Protein AF-A0A0E0PQH1-F1 (afdb_monomer)

Secondary structure (DSSP, 8-state):
--HHHH-TT---SS-----------SSHHHHHHHHHHHHHHHHHHHHHHHHHHHHHHTT--HHHHHHHHTT--HHHHHHHHHHHH---GGGS-HHHHH-----------------

Nearest PDB structures (foldseek):
  3otc-assembly1_B-2  TM=9.889E-01  e=4.996E-07  Homo sapiens
  3otd-assembly1_A  TM=9.883E-01  e=5.285E-07  Homo sapiens
  3wc1-assembly1_B  TM=9.696E-01  e=2.286E-06  Candida albicans SC5314
  3wbz-assembly2_G  TM=9.680E-01  e=3.587E-06  Candida albicans SC5314
  3wbz-assembly1_D  TM=8.683E-01  e=4.015E-06  Candida albicans SC5314

Radius of gyration: 20.63 Å; Cα contacts (8 Å, |Δi|>4): 58; chains: 1; bounding box: 69×38×46 Å

Solvent-accessible surface area (backbone atoms only — not comparable to full-atom values): 7428 Å² total; per-residue (Å²): 134,67,62,57,82,80,35,71,93,54,80,77,90,65,84,88,83,82,90,84,85,90,81,87,69,96,43,71,68,56,51,55,53,50,55,50,49,54,34,51,49,38,31,53,51,42,54,51,49,53,48,37,52,51,38,36,74,74,70,41,53,68,70,57,30,50,60,71,53,56,91,59,51,75,66,55,50,48,48,49,31,35,74,76,64,73,36,62,71,88,74,52,58,58,60,58,52,58,45,85,87,88,77,93,75,87,79,79,81,76,76,77,77,81,127

Organism: Oryza rufipogon (NCBI:txid4529)

Structure (mmCIF, N/CA/C/O backbone):
data_AF-A0A0E0PQH1-F1
#
_entry.id   AF-A0A0E0PQH1-F1
#
loop_
_atom_site.group_PDB
_atom_site.id
_atom_site.type_symbol
_atom_site.label_atom_id
_atom_site.label_alt_id
_atom_site.label_comp_id
_atom_site.label_asym_id
_atom_site.label_entity_id
_atom_site.label_seq_id
_atom_site.pdbx_PDB_ins_code
_atom_site.Cartn_x
_atom_site.Cartn_y
_atom_site.Cartn_z
_atom_site.occupancy
_atom_site.B_iso_or_equiv
_atom_site.auth_seq_id
_atom_site.auth_comp_id
_atom_site.auth_asym_id
_atom_site.auth_atom_id
_atom_site.pdbx_PDB_model_num
ATOM 1 N N . MET A 1 1 ? -16.223 -20.603 5.724 1.00 82.12 1 MET A N 1
ATOM 2 C CA . MET A 1 1 ? -15.065 -19.991 5.031 1.00 82.12 1 MET A CA 1
ATOM 3 C C . MET A 1 1 ? -15.547 -19.476 3.680 1.00 82.12 1 MET A C 1
ATOM 5 O O . MET A 1 1 ? -16.231 -20.227 3.004 1.00 82.12 1 MET A O 1
ATOM 9 N N . LYS A 1 2 ? -15.241 -18.227 3.298 1.00 93.31 2 LYS A N 1
ATOM 10 C CA . LYS A 1 2 ? -15.807 -17.585 2.090 1.00 93.31 2 LYS A CA 1
ATOM 11 C C . LYS A 1 2 ? -14.995 -17.768 0.797 1.00 93.31 2 LYS A C 1
ATOM 13 O O . LYS A 1 2 ? -15.353 -17.203 -0.224 1.00 93.31 2 LYS A O 1
ATOM 18 N N . TRP A 1 3 ? -13.902 -18.537 0.809 1.00 94.50 3 TRP A N 1
ATOM 19 C CA . TRP A 1 3 ? -12.973 -18.640 -0.331 1.00 94.50 3 TRP A CA 1
ATOM 20 C C . TRP A 1 3 ? -13.663 -18.974 -1.662 1.00 94.50 3 TRP A C 1
ATOM 22 O O . TRP A 1 3 ? -13.457 -18.282 -2.655 1.00 94.50 3 TRP A O 1
ATOM 32 N N . LYS A 1 4 ? -14.540 -19.985 -1.664 1.00 95.06 4 LYS A N 1
ATOM 33 C CA . LYS A 1 4 ? -15.271 -20.429 -2.859 1.00 95.06 4 LYS A CA 1
ATOM 34 C C . LYS A 1 4 ? -16.290 -19.417 -3.393 1.00 95.06 4 LYS A C 1
ATOM 36 O O . LYS A 1 4 ? -16.657 -19.521 -4.555 1.00 95.06 4 LYS A O 1
ATOM 41 N N . GLU A 1 5 ? -16.698 -18.429 -2.594 1.00 96.88 5 GLU A N 1
ATOM 42 C CA . GLU A 1 5 ? -17.543 -17.322 -3.068 1.00 96.88 5 GLU A CA 1
ATOM 43 C C . GLU A 1 5 ? -16.753 -16.374 -3.990 1.00 96.88 5 GLU A C 1
ATOM 45 O O . GLU A 1 5 ? -17.314 -15.838 -4.940 1.00 96.88 5 GLU A O 1
ATOM 50 N N . PHE A 1 6 ? -15.449 -16.187 -3.739 1.00 95.25 6 PHE A N 1
ATOM 51 C CA . PHE A 1 6 ? -14.586 -15.284 -4.516 1.00 95.25 6 PHE A CA 1
ATOM 52 C C . PHE A 1 6 ? -13.745 -16.010 -5.574 1.00 95.25 6 PHE A C 1
ATOM 54 O O . PHE A 1 6 ? -13.443 -15.443 -6.621 1.00 95.25 6 PHE A O 1
ATOM 61 N N . PHE A 1 7 ? -13.377 -17.269 -5.322 1.00 95.50 7 PHE A N 1
ATOM 62 C CA . PHE A 1 7 ? -12.558 -18.095 -6.209 1.00 95.50 7 PHE A CA 1
ATOM 63 C C . PHE A 1 7 ? -13.220 -19.466 -6.441 1.00 95.50 7 PHE A C 1
ATOM 65 O O . PHE A 1 7 ? -12.737 -20.484 -5.938 1.00 95.50 7 PHE A O 1
ATOM 72 N N . PRO A 1 8 ? -14.330 -19.532 -7.199 1.00 95.94 8 PRO A N 1
ATOM 73 C CA . PRO A 1 8 ? -15.124 -20.759 -7.335 1.00 95.94 8 PRO A CA 1
ATOM 74 C C . PRO A 1 8 ? -14.315 -21.919 -7.932 1.00 95.94 8 PRO A C 1
ATOM 76 O O . PRO A 1 8 ? -14.357 -23.045 -7.431 1.00 95.94 8 PRO A O 1
ATOM 79 N N . ASN A 1 9 ? -13.488 -21.609 -8.932 1.00 96.69 9 ASN A N 1
ATOM 80 C CA . ASN A 1 9 ? -12.721 -22.587 -9.709 1.00 96.69 9 ASN A CA 1
ATOM 81 C C . ASN A 1 9 ? -11.296 -22.813 -9.182 1.00 96.69 9 ASN A C 1
ATOM 83 O O . ASN A 1 9 ? -10.501 -23.470 -9.845 1.00 96.69 9 ASN A O 1
ATOM 87 N N . LYS A 1 10 ? -10.939 -22.239 -8.025 1.00 95.19 10 LYS A N 1
ATOM 88 C CA . LYS A 1 10 ? -9.610 -22.408 -7.426 1.00 95.19 10 LYS A CA 1
ATOM 89 C C . LYS A 1 10 ? -9.753 -23.038 -6.053 1.00 95.19 10 LYS A C 1
ATOM 91 O O . LYS A 1 10 ? -10.398 -22.473 -5.168 1.00 95.19 10 LYS A O 1
ATOM 96 N N . ASP A 1 11 ? -9.187 -24.220 -5.875 1.00 94.88 11 ASP A N 1
ATOM 97 C CA . ASP A 1 11 ? -9.074 -24.826 -4.552 1.00 94.88 11 ASP A CA 1
ATOM 98 C C . ASP A 1 11 ? -7.995 -24.126 -3.724 1.00 94.88 11 ASP A C 1
ATOM 100 O O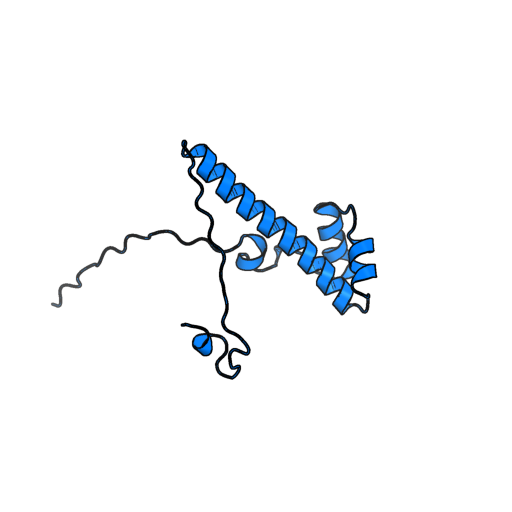 . ASP A 1 11 ? -7.071 -23.504 -4.258 1.00 94.88 11 ASP A O 1
ATOM 104 N N . LEU A 1 12 ? -8.152 -24.179 -2.403 1.00 93.75 12 LEU A N 1
ATOM 105 C CA . LEU A 1 12 ? -7.110 -23.737 -1.487 1.00 93.75 12 LEU A CA 1
ATOM 106 C C . LEU A 1 12 ? -5.964 -24.740 -1.557 1.00 93.75 12 LEU A C 1
ATOM 108 O O . LEU A 1 12 ? -6.163 -25.912 -1.254 1.00 93.75 12 LEU A O 1
ATOM 112 N N . ALA A 1 13 ? -4.784 -24.269 -1.955 1.00 93.25 13 ALA A N 1
ATOM 113 C CA . ALA A 1 13 ? -3.579 -25.092 -1.938 1.00 93.25 13 ALA A CA 1
ATOM 114 C C . ALA A 1 13 ? -3.175 -25.431 -0.496 1.00 93.25 13 ALA A C 1
ATOM 116 O O . ALA A 1 13 ? -2.837 -26.569 -0.193 1.00 93.25 13 ALA A O 1
ATOM 117 N N . GLU A 1 14 ? -3.272 -24.445 0.395 1.00 93.62 14 GLU A N 1
ATOM 118 C CA . GLU A 1 14 ? -2.948 -24.566 1.811 1.00 93.62 14 GLU A CA 1
ATOM 119 C C . GLU A 1 14 ? -3.943 -23.757 2.646 1.00 93.62 14 GLU A C 1
ATOM 121 O O . GLU A 1 14 ? -4.608 -22.836 2.153 1.00 93.62 14 GLU A O 1
ATOM 126 N N . GLN A 1 15 ? -4.062 -24.111 3.925 1.00 92.19 15 GLN A N 1
ATOM 127 C CA . GLN A 1 15 ? -4.926 -23.389 4.847 1.00 92.19 15 GLN A CA 1
ATOM 128 C C . GLN A 1 15 ? -4.299 -22.031 5.208 1.00 92.19 15 GLN A C 1
ATOM 130 O O . GLN A 1 15 ? -3.153 -21.994 5.654 1.00 92.19 15 GLN A O 1
ATOM 135 N N . PRO A 1 16 ? -5.038 -20.913 5.084 1.00 93.12 16 PRO A N 1
ATOM 136 C CA . PRO A 1 16 ? -4.529 -19.623 5.524 1.00 93.12 16 PRO A CA 1
ATOM 137 C C . PRO A 1 16 ? -4.435 -19.582 7.052 1.00 93.12 16 PRO A C 1
ATOM 139 O O . PRO A 1 16 ? -5.362 -20.000 7.752 1.00 93.12 16 PRO A O 1
ATOM 142 N N . TYR A 1 17 ? -3.342 -19.019 7.556 1.00 94.12 17 TYR A N 1
ATOM 143 C CA . TYR A 1 17 ? -3.150 -18.704 8.966 1.00 94.12 17 TYR A CA 1
ATOM 144 C C . TYR A 1 17 ? -3.060 -17.186 9.148 1.00 94.12 17 TYR A C 1
ATOM 146 O O . TYR A 1 17 ? -2.693 -16.457 8.227 1.00 94.12 17 TYR A O 1
ATOM 154 N N . PHE A 1 18 ? -3.433 -16.710 10.333 1.00 95.12 18 PHE A N 1
ATOM 155 C CA . PHE A 1 18 ? -3.394 -15.294 10.679 1.00 95.12 18 PHE A CA 1
ATOM 156 C C . PHE A 1 18 ? -2.741 -15.131 12.042 1.00 95.12 18 PHE A C 1
ATOM 158 O O . PHE A 1 18 ? -3.066 -15.857 12.981 1.00 95.12 18 PHE A O 1
ATOM 165 N N . GLU A 1 19 ? -1.853 -14.152 12.143 1.00 97.25 19 GLU A N 1
ATOM 166 C CA . GLU A 1 19 ? -1.312 -13.693 13.414 1.00 97.25 19 GLU A CA 1
ATOM 167 C C . GLU A 1 19 ? -2.225 -12.610 13.994 1.00 97.25 19 GLU A C 1
ATOM 169 O O . GLU A 1 19 ? -2.840 -11.828 13.262 1.00 97.25 19 GLU A O 1
ATOM 174 N N . ALA A 1 20 ? -2.333 -12.581 15.320 1.00 96.44 20 ALA A N 1
ATOM 175 C CA . ALA A 1 20 ? -3.129 -11.599 16.037 1.00 96.44 20 ALA A CA 1
ATOM 176 C C . ALA A 1 20 ? -2.304 -11.000 17.173 1.00 96.44 20 ALA A C 1
ATOM 178 O O . ALA A 1 20 ? -1.673 -11.720 17.945 1.00 96.44 20 ALA A O 1
ATOM 179 N N . GLU A 1 21 ? -2.358 -9.678 17.290 1.00 96.44 21 GLU A N 1
ATOM 180 C CA . GLU A 1 21 ? -1.709 -8.915 18.350 1.00 96.44 21 GLU A CA 1
ATOM 181 C C . GLU A 1 21 ? -2.770 -8.149 19.149 1.00 96.44 21 GLU A C 1
ATOM 183 O O . GLU A 1 21 ? -3.729 -7.615 18.583 1.00 96.44 21 GLU A O 1
ATOM 188 N N . LEU A 1 22 ? -2.600 -8.094 20.473 1.00 95.81 22 LEU A N 1
ATOM 189 C CA . LEU A 1 22 ? -3.449 -7.303 21.358 1.00 95.81 22 LEU A CA 1
ATOM 190 C C . LEU A 1 22 ? -2.717 -6.021 21.763 1.00 95.81 22 LEU A C 1
ATOM 192 O O . LEU A 1 22 ? -1.701 -6.069 22.452 1.00 95.81 22 LEU A O 1
ATOM 196 N N . LEU A 1 23 ? -3.273 -4.873 21.380 1.00 94.62 23 LEU A N 1
ATOM 197 C CA . LEU A 1 23 ? -2.724 -3.556 21.696 1.00 94.62 23 LEU A CA 1
ATOM 198 C C . LEU A 1 23 ? -3.701 -2.776 22.579 1.00 94.62 23 LEU A C 1
ATOM 200 O O . LEU A 1 23 ? -4.861 -2.571 22.217 1.00 94.62 23 LEU A O 1
ATOM 204 N N . CYS A 1 24 ? -3.225 -2.318 23.736 1.00 95.88 24 CYS A N 1
ATOM 205 C CA . CYS A 1 24 ? -4.018 -1.551 24.694 1.00 95.88 24 CYS A CA 1
ATOM 206 C C . CYS A 1 24 ? -3.650 -0.067 24.630 1.00 95.88 24 CYS A C 1
ATOM 208 O O . CYS A 1 24 ? -2.555 0.328 25.030 1.00 95.88 24 CYS A O 1
ATOM 210 N N . TYR A 1 25 ? -4.586 0.769 24.174 1.00 96.56 25 TYR A N 1
ATOM 211 C CA . TYR A 1 25 ? -4.386 2.215 24.077 1.00 96.56 25 TYR A CA 1
ATOM 212 C C . TYR A 1 25 ? -5.195 2.973 25.140 1.00 96.56 25 TYR A C 1
ATOM 214 O O . TYR A 1 25 ? -6.423 2.911 25.127 1.00 96.56 25 TYR A O 1
ATOM 222 N N . PRO A 1 26 ? -4.544 3.740 26.039 1.00 95.81 26 PRO A N 1
ATOM 223 C CA . PRO A 1 26 ? -5.217 4.357 27.186 1.00 95.81 26 PRO A CA 1
ATOM 224 C C . PRO A 1 26 ? -6.055 5.597 26.839 1.00 95.81 26 PRO A C 1
ATOM 226 O O . PRO A 1 26 ? -6.784 6.104 27.687 1.00 95.81 26 PRO A O 1
ATOM 229 N N . LYS A 1 27 ? -5.930 6.143 25.622 1.00 97.69 27 LYS A N 1
ATOM 230 C CA . LYS A 1 27 ? -6.621 7.367 25.187 1.00 97.69 27 LYS A CA 1
ATOM 231 C C . LYS A 1 27 ? -7.163 7.197 23.774 1.00 97.69 27 LYS A C 1
ATOM 233 O O . LYS A 1 27 ? -6.452 6.707 22.900 1.00 97.69 27 LYS A O 1
ATOM 238 N N . GLN A 1 28 ? -8.364 7.721 23.521 1.00 97.00 28 GLN A N 1
ATOM 239 C CA . GLN A 1 28 ? -8.999 7.689 22.197 1.00 97.00 28 GLN A CA 1
ATOM 240 C C . GLN A 1 28 ? -8.112 8.289 21.100 1.00 97.00 28 GLN A C 1
ATOM 242 O O . GLN A 1 28 ? -8.043 7.745 20.003 1.00 97.00 28 GLN A O 1
ATOM 247 N N . LYS A 1 29 ? -7.388 9.375 21.401 1.00 97.88 29 LYS A N 1
ATOM 248 C CA . LYS A 1 29 ? -6.465 10.001 20.447 1.00 97.88 29 LYS A CA 1
ATOM 249 C C . LYS A 1 29 ? -5.430 9.010 19.900 1.00 97.88 29 LYS A C 1
ATOM 251 O O . LYS A 1 29 ? -5.204 8.988 18.700 1.00 97.88 29 LYS A O 1
ATOM 256 N N . ILE A 1 30 ? -4.886 8.142 20.7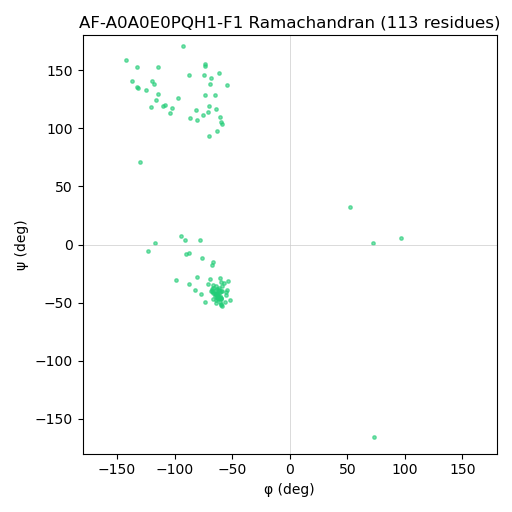54 1.00 97.81 30 ILE A N 1
ATOM 257 C CA . ILE A 1 30 ? -3.872 7.157 20.353 1.00 97.81 30 ILE A CA 1
ATOM 258 C C . ILE A 1 30 ? -4.476 6.117 19.396 1.00 97.81 30 ILE A C 1
ATOM 260 O O . ILE A 1 30 ? -3.820 5.698 18.450 1.00 97.81 30 ILE A O 1
ATOM 264 N N . ILE A 1 31 ? -5.750 5.753 19.582 1.00 96.94 31 ILE A N 1
ATOM 265 C CA . ILE A 1 31 ? -6.474 4.868 18.657 1.00 96.94 31 ILE A CA 1
ATOM 266 C C . ILE A 1 3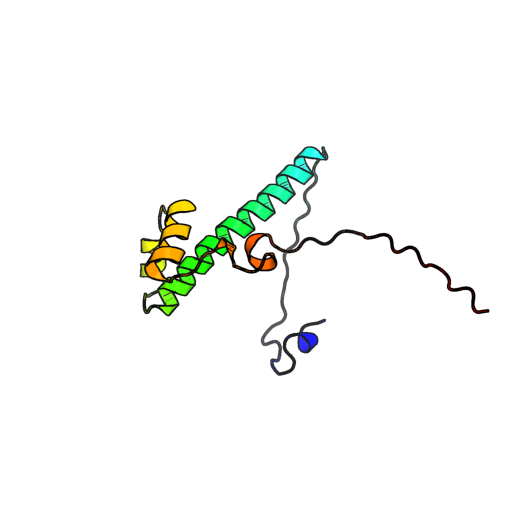1 ? -6.632 5.541 17.285 1.00 96.94 31 ILE A C 1
ATOM 268 O O . ILE A 1 31 ? -6.396 4.906 16.260 1.00 96.94 31 ILE A O 1
ATOM 272 N N . CYS A 1 32 ? -7.003 6.826 17.246 1.00 97.19 32 CYS A N 1
ATOM 273 C CA . CYS A 1 32 ? -7.101 7.577 15.990 1.00 97.19 32 CYS A CA 1
ATOM 274 C C . CYS A 1 32 ? -5.745 7.685 15.277 1.00 97.19 32 CYS A C 1
ATOM 276 O O . CYS A 1 32 ? -5.684 7.498 14.061 1.00 97.19 32 CYS A O 1
ATOM 278 N N . ASP A 1 33 ? -4.671 7.947 16.025 1.00 97.94 33 ASP A N 1
ATOM 279 C CA . ASP A 1 33 ? -3.308 8.031 15.493 1.00 97.94 33 ASP A CA 1
ATOM 280 C C . ASP A 1 33 ? -2.864 6.670 14.924 1.00 97.94 33 ASP A C 1
ATOM 282 O O . ASP A 1 33 ? -2.352 6.604 13.805 1.00 97.94 33 ASP A O 1
ATOM 286 N N . TYR A 1 34 ? -3.155 5.570 15.630 1.00 97.44 34 TYR A N 1
ATOM 287 C CA . TYR A 1 34 ? -2.903 4.205 15.159 1.00 97.44 34 TYR A CA 1
ATOM 288 C C . TYR A 1 34 ? -3.648 3.894 13.854 1.00 97.44 34 TYR A C 1
ATOM 290 O O . TYR A 1 34 ? -3.037 3.476 12.871 1.00 97.44 34 TYR A O 1
ATOM 298 N N . LEU A 1 35 ? -4.962 4.138 13.803 1.00 97.00 35 LEU A N 1
ATOM 299 C CA . LEU A 1 35 ? -5.761 3.894 12.597 1.00 97.00 35 LEU A CA 1
ATOM 300 C C . LEU A 1 35 ? -5.286 4.756 11.414 1.00 97.00 35 LEU A C 1
ATOM 302 O O . LEU A 1 35 ? -5.243 4.277 10.279 1.00 97.00 35 LEU A O 1
ATOM 306 N N . SER A 1 36 ? -4.883 6.002 11.676 1.00 97.50 36 SER A N 1
ATOM 307 C CA . SER A 1 36 ? -4.325 6.900 10.656 1.00 97.50 36 SER A CA 1
ATOM 308 C C . SER A 1 36 ? -2.979 6.395 10.137 1.00 97.50 36 SER A C 1
ATOM 310 O O . SER A 1 36 ? -2.743 6.411 8.930 1.00 97.50 36 SER A O 1
ATOM 312 N N . SER A 1 37 ? -2.121 5.878 11.022 1.00 97.69 37 SER A N 1
ATOM 313 C CA . SER A 1 37 ? -0.855 5.234 10.652 1.00 97.69 37 SER A CA 1
ATOM 314 C C . SER A 1 37 ? -1.084 4.011 9.761 1.00 97.69 37 SER A C 1
ATOM 316 O O . SER A 1 37 ? -0.448 3.910 8.713 1.00 97.69 37 SER A O 1
ATOM 318 N N . ARG A 1 38 ? -2.053 3.144 10.084 1.00 97.81 38 ARG A N 1
AT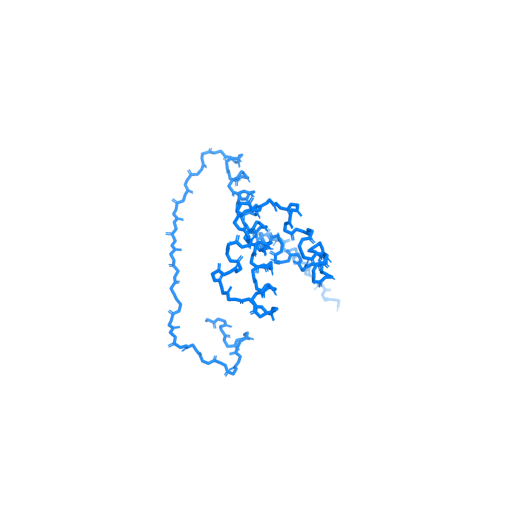OM 319 C CA . ARG A 1 38 ? -2.420 2.000 9.227 1.00 97.81 38 ARG A CA 1
ATOM 320 C C . ARG A 1 38 ? -2.894 2.439 7.836 1.00 97.81 38 ARG A C 1
ATOM 322 O O . ARG A 1 38 ? -2.530 1.824 6.834 1.00 97.81 38 ARG A O 1
ATOM 329 N N . GLN A 1 39 ? -3.667 3.523 7.742 1.00 98.19 39 GLN A N 1
ATOM 330 C CA . GLN A 1 39 ? -4.077 4.069 6.444 1.00 98.19 39 GLN A CA 1
ATOM 331 C C . GLN A 1 39 ? -2.899 4.681 5.666 1.00 98.19 39 GLN A C 1
ATOM 333 O O . GLN A 1 39 ? -2.807 4.485 4.453 1.00 98.19 39 GLN A O 1
ATOM 338 N N . ALA A 1 40 ? -1.988 5.390 6.337 1.00 97.88 40 ALA A N 1
ATOM 339 C CA . ALA A 1 40 ? -0.792 5.959 5.714 1.00 97.88 40 ALA A CA 1
ATOM 340 C C . ALA A 1 40 ? 0.154 4.870 5.175 1.00 97.88 40 ALA A C 1
ATOM 342 O O . ALA A 1 40 ? 0.696 5.005 4.073 1.00 97.88 40 ALA A O 1
ATOM 343 N N . GLU A 1 41 ? 0.303 3.766 5.909 1.00 97.94 41 GLU A N 1
ATOM 344 C CA . GLU A 1 41 ? 1.035 2.574 5.469 1.00 97.94 41 GLU A CA 1
ATOM 345 C C . GLU A 1 41 ? 0.386 1.939 4.240 1.00 97.94 41 GLU A C 1
ATOM 347 O O . GLU A 1 41 ? 1.076 1.686 3.253 1.00 97.94 41 GLU A O 1
ATOM 352 N N . CYS A 1 42 ? -0.940 1.755 4.251 1.00 98.12 42 CYS A N 1
ATOM 353 C CA . CYS A 1 42 ? -1.689 1.261 3.094 1.00 98.12 42 CYS A CA 1
ATOM 354 C C . CYS A 1 42 ? -1.454 2.142 1.859 1.00 98.12 42 CYS A C 1
ATOM 356 O O . CYS A 1 42 ? -1.093 1.630 0.801 1.00 98.12 42 CYS A O 1
ATOM 358 N N . HIS A 1 43 ? -1.581 3.463 2.001 1.00 97.88 43 HIS A N 1
ATOM 359 C CA . HIS A 1 43 ? -1.369 4.403 0.903 1.00 97.88 43 HIS A CA 1
ATOM 360 C C . HIS A 1 43 ? 0.051 4.316 0.330 1.00 97.88 43 HIS A C 1
ATOM 362 O O . HIS A 1 43 ? 0.224 4.248 -0.889 1.00 97.88 43 HIS A O 1
ATOM 368 N N . THR A 1 44 ? 1.058 4.307 1.207 1.00 97.56 44 THR A N 1
ATOM 369 C CA . THR A 1 44 ? 2.476 4.271 0.824 1.00 97.56 44 THR A CA 1
ATOM 370 C C . THR A 1 44 ? 2.834 2.946 0.157 1.00 97.56 44 THR A C 1
ATOM 372 O O . THR A 1 44 ? 3.439 2.944 -0.916 1.00 97.56 44 THR A O 1
ATOM 375 N N . SER A 1 45 ? 2.407 1.831 0.754 1.00 97.81 45 SER A N 1
ATOM 376 C CA . SER A 1 45 ? 2.629 0.480 0.235 1.00 97.81 45 SER A CA 1
ATOM 377 C C . SER A 1 45 ? 1.937 0.283 -1.111 1.00 97.81 45 SER A C 1
ATOM 379 O O . SER A 1 45 ? 2.567 -0.157 -2.071 1.00 97.81 45 SER A O 1
ATOM 381 N N . ASN A 1 46 ? 0.672 0.695 -1.239 1.00 98.44 46 ASN A N 1
ATOM 382 C CA . ASN A 1 46 ? -0.057 0.579 -2.497 1.00 98.44 46 ASN A CA 1
ATOM 383 C C . ASN A 1 46 ? 0.591 1.409 -3.612 1.00 98.44 46 ASN A C 1
ATOM 385 O O . ASN A 1 46 ? 0.765 0.909 -4.722 1.00 98.44 46 ASN A O 1
ATOM 389 N N . GLN A 1 47 ? 1.000 2.649 -3.328 1.00 98.19 47 GLN A N 1
ATOM 390 C CA . GLN A 1 47 ? 1.662 3.496 -4.321 1.00 98.19 47 GLN A CA 1
ATOM 391 C C . GLN A 1 47 ? 2.998 2.888 -4.773 1.00 98.19 47 GLN A C 1
ATOM 393 O O . GLN A 1 47 ? 3.265 2.826 -5.971 1.00 98.19 47 GLN A O 1
ATOM 398 N N . TYR A 1 48 ? 3.813 2.398 -3.833 1.00 98.56 48 TYR A N 1
ATOM 399 C CA . TYR A 1 48 ? 5.065 1.705 -4.142 1.00 98.56 48 TYR A CA 1
ATOM 400 C C . TYR A 1 48 ? 4.824 0.457 -4.999 1.00 98.56 48 TYR A C 1
ATOM 402 O O . TYR A 1 48 ? 5.424 0.321 -6.063 1.00 98.56 48 TYR A O 1
ATOM 410 N N . ASN A 1 49 ? 3.907 -0.418 -4.578 1.00 98.50 49 ASN A N 1
ATOM 411 C CA . ASN A 1 49 ? 3.603 -1.670 -5.271 1.00 98.50 49 ASN A CA 1
ATOM 412 C C . ASN A 1 49 ? 3.018 -1.432 -6.664 1.00 98.50 49 ASN A C 1
ATOM 414 O O . ASN A 1 49 ? 3.337 -2.171 -7.592 1.00 98.50 49 ASN A O 1
ATOM 418 N N . THR A 1 50 ? 2.215 -0.380 -6.838 1.00 98.44 50 THR A N 1
ATOM 419 C CA . THR A 1 50 ? 1.705 0.016 -8.158 1.00 98.44 50 THR A CA 1
ATOM 420 C C . THR A 1 50 ? 2.869 0.355 -9.089 1.00 98.44 50 THR A C 1
ATOM 422 O O . THR A 1 50 ? 2.956 -0.191 -10.187 1.00 98.44 50 THR A O 1
ATOM 425 N N . CYS A 1 51 ? 3.818 1.189 -8.646 1.00 98.62 51 CYS 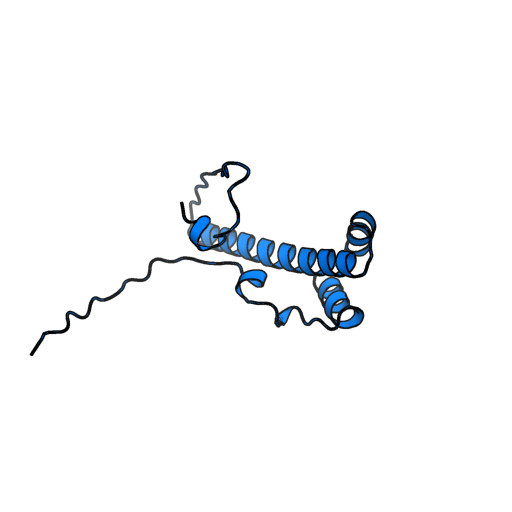A N 1
ATOM 426 C CA . CYS A 1 51 ? 5.016 1.489 -9.434 1.00 98.62 51 CYS A CA 1
ATOM 427 C C . CYS A 1 51 ? 5.852 0.237 -9.712 1.00 98.62 51 CYS A C 1
ATOM 429 O O . CYS A 1 51 ? 6.282 0.023 -10.845 1.00 98.62 51 CYS A O 1
ATOM 431 N N . PHE A 1 52 ? 6.077 -0.583 -8.684 1.00 98.81 52 PHE A N 1
ATOM 432 C CA . PHE A 1 52 ? 6.898 -1.785 -8.761 1.00 98.81 52 PHE A CA 1
ATOM 433 C C . PHE A 1 52 ? 6.356 -2.754 -9.811 1.00 98.81 52 PHE A C 1
ATOM 435 O O . PHE A 1 52 ? 7.065 -3.111 -10.751 1.00 98.81 52 PHE A O 1
ATOM 442 N N . TRP A 1 53 ? 5.073 -3.104 -9.724 1.00 98.56 53 TRP A N 1
ATOM 443 C CA . TRP A 1 53 ? 4.463 -4.036 -10.665 1.00 98.56 53 TRP A CA 1
ATOM 444 C C . TRP A 1 53 ? 4.318 -3.454 -12.068 1.00 98.56 53 TRP A C 1
ATOM 446 O O . TRP A 1 53 ? 4.435 -4.201 -13.037 1.00 98.56 53 TRP A O 1
ATOM 456 N N . MET A 1 54 ? 4.154 -2.135 -12.217 1.00 98.44 54 MET A N 1
ATOM 457 C CA . MET A 1 54 ? 4.200 -1.499 -13.538 1.00 98.44 54 MET A CA 1
ATOM 458 C C . MET A 1 54 ? 5.600 -1.556 -14.162 1.00 98.44 54 MET A C 1
ATOM 460 O O . MET A 1 54 ? 5.728 -1.824 -15.358 1.00 98.44 54 MET A O 1
ATOM 464 N N . LEU A 1 55 ? 6.661 -1.383 -13.368 1.00 98.69 55 LEU A N 1
ATOM 465 C CA . LEU A 1 55 ? 8.040 -1.564 -13.828 1.00 98.69 55 LEU A CA 1
ATOM 466 C C . LEU A 1 55 ? 8.301 -3.013 -14.244 1.00 98.69 55 LEU A C 1
ATOM 468 O O . LEU A 1 55 ? 8.792 -3.234 -15.353 1.00 98.69 55 LEU A O 1
ATOM 472 N N . VAL A 1 56 ? 7.915 -3.984 -13.415 1.00 98.56 56 VAL A N 1
ATOM 473 C CA . VAL A 1 56 ? 8.062 -5.411 -13.736 1.00 98.56 56 VAL A CA 1
ATOM 474 C C . VAL A 1 56 ? 7.282 -5.767 -15.004 1.00 98.56 56 VAL A C 1
ATOM 476 O O . VAL A 1 56 ? 7.835 -6.352 -15.933 1.00 98.56 56 VAL A O 1
ATOM 479 N N . LYS A 1 57 ? 6.031 -5.305 -15.121 1.00 98.19 57 LYS A N 1
ATOM 480 C CA . LYS A 1 57 ? 5.201 -5.484 -16.323 1.00 98.19 57 LYS A CA 1
ATOM 481 C C . LYS A 1 57 ? 5.817 -4.850 -17.577 1.00 98.19 57 LYS A C 1
ATOM 483 O O . LYS A 1 57 ? 5.594 -5.349 -18.674 1.00 98.19 57 LYS A O 1
ATOM 488 N N . SER A 1 58 ? 6.609 -3.785 -17.432 1.00 97.69 58 SER A N 1
ATOM 489 C CA . SER A 1 58 ? 7.346 -3.151 -18.539 1.00 97.69 58 SER A CA 1
ATOM 490 C C . SER A 1 58 ? 8.613 -3.899 -18.974 1.00 97.69 58 SER A C 1
ATOM 492 O O . SER A 1 58 ? 9.342 -3.412 -19.835 1.00 97.69 58 SER A O 1
ATOM 494 N N . GLY A 1 59 ? 8.891 -5.064 -18.380 1.00 98.12 59 GLY A N 1
ATOM 495 C CA . GLY A 1 59 ? 10.036 -5.912 -18.708 1.00 98.12 59 GLY A CA 1
ATOM 496 C C . GLY A 1 59 ? 11.247 -5.734 -17.792 1.00 98.12 59 GLY A C 1
ATOM 497 O O . GLY A 1 59 ? 12.290 -6.328 -18.058 1.00 98.12 59 GLY A O 1
ATOM 498 N N . LYS A 1 60 ? 11.144 -4.936 -16.720 1.00 98.38 60 LYS A N 1
ATOM 499 C CA . LYS A 1 60 ? 12.206 -4.845 -15.707 1.00 98.38 60 LYS A CA 1
ATOM 500 C C . LYS A 1 60 ? 12.210 -6.083 -14.822 1.00 98.38 60 LYS A C 1
ATOM 502 O O . LYS A 1 60 ? 11.160 -6.631 -14.498 1.00 98.38 60 LYS A O 1
ATOM 507 N N . ARG A 1 61 ? 13.395 -6.498 -14.384 1.00 98.56 61 ARG A N 1
ATOM 508 C CA . ARG A 1 61 ? 13.515 -7.510 -13.328 1.00 98.56 61 ARG A CA 1
ATOM 509 C C . ARG A 1 61 ? 13.153 -6.886 -11.980 1.00 98.56 61 ARG A C 1
ATOM 511 O O . ARG A 1 61 ? 13.311 -5.684 -11.785 1.00 98.56 61 ARG A O 1
ATOM 518 N N . GLU A 1 62 ? 12.728 -7.711 -11.030 1.00 98.50 62 GLU A N 1
ATOM 519 C CA . GLU A 1 62 ? 12.329 -7.254 -9.689 1.00 98.50 62 GLU A CA 1
ATOM 520 C C . GLU A 1 62 ? 13.434 -6.447 -8.988 1.00 98.50 62 GLU A C 1
ATOM 522 O O . GLU A 1 62 ? 13.171 -5.369 -8.461 1.00 98.50 62 GLU A O 1
ATOM 527 N N . HIS A 1 63 ? 14.692 -6.899 -9.063 1.00 98.31 63 HIS A N 1
ATOM 528 C CA . HIS A 1 63 ? 15.819 -6.167 -8.471 1.00 98.31 63 HIS A CA 1
ATOM 529 C C . HIS A 1 63 ? 16.033 -4.783 -9.109 1.00 98.31 63 HIS A C 1
ATOM 531 O O . HIS A 1 63 ? 16.315 -3.818 -8.405 1.00 98.31 63 HIS A O 1
ATOM 537 N N . GLU A 1 64 ? 15.853 -4.657 -10.429 1.00 98.56 64 GLU A N 1
ATOM 538 C CA . GLU A 1 64 ? 15.959 -3.367 -11.119 1.00 98.56 64 GLU A CA 1
ATOM 539 C C . GLU A 1 64 ? 14.815 -2.441 -10.704 1.00 98.56 64 GLU A C 1
ATOM 541 O O . GLU A 1 64 ? 15.027 -1.248 -10.504 1.00 98.56 64 GLU A O 1
ATOM 546 N N . ALA A 1 65 ? 13.599 -2.979 -10.562 1.00 98.62 65 ALA A N 1
ATOM 547 C CA . ALA A 1 65 ? 12.449 -2.215 -10.095 1.00 98.62 65 ALA A CA 1
ATOM 548 C C . ALA A 1 65 ? 12.661 -1.708 -8.660 1.00 98.62 65 ALA A C 1
ATOM 550 O O . ALA A 1 65 ? 12.372 -0.544 -8.381 1.00 98.62 65 ALA A O 1
ATOM 551 N N . HIS A 1 66 ? 13.222 -2.535 -7.772 1.00 98.44 66 HIS A N 1
ATOM 552 C CA . HIS A 1 66 ? 13.593 -2.111 -6.423 1.00 98.44 66 HIS A CA 1
ATOM 553 C C . HIS A 1 66 ? 14.639 -0.995 -6.428 1.00 98.44 66 HIS A C 1
ATOM 555 O O . HIS A 1 66 ? 14.441 -0.003 -5.730 1.00 98.44 66 HIS A O 1
ATOM 561 N N . GLU A 1 67 ? 15.703 -1.109 -7.228 1.00 98.56 67 GLU A N 1
ATOM 562 C CA . GLU A 1 67 ? 16.736 -0.068 -7.305 1.00 98.56 67 GLU A CA 1
ATOM 563 C C . GLU A 1 67 ? 16.207 1.238 -7.918 1.00 98.56 67 GLU A C 1
ATOM 565 O O . GLU A 1 67 ? 16.524 2.309 -7.411 1.00 98.56 67 GLU A O 1
ATOM 570 N N . ILE A 1 68 ? 15.325 1.181 -8.925 1.00 98.19 68 ILE A N 1
ATOM 571 C CA . ILE A 1 68 ? 14.654 2.377 -9.474 1.00 98.19 68 ILE A CA 1
ATOM 572 C C . ILE A 1 68 ? 13.804 3.081 -8.408 1.00 98.19 68 ILE A C 1
ATOM 574 O O . ILE A 1 68 ? 13.733 4.307 -8.380 1.00 98.19 68 ILE A O 1
ATOM 578 N N . LEU A 1 69 ? 13.124 2.317 -7.549 1.00 98.44 69 LEU A N 1
ATOM 579 C CA . LEU A 1 69 ? 12.227 2.868 -6.531 1.00 98.44 69 LEU A CA 1
ATOM 580 C C . LEU A 1 69 ? 12.931 3.230 -5.221 1.00 98.44 69 LEU A C 1
ATOM 582 O O . LEU A 1 69 ? 12.314 3.833 -4.334 1.00 98.44 69 LEU A O 1
ATOM 586 N N . LYS A 1 70 ? 14.206 2.881 -5.078 1.00 98.12 70 LYS A N 1
ATOM 587 C CA . LYS A 1 70 ? 14.998 3.126 -3.878 1.00 98.12 70 LYS A CA 1
ATOM 588 C C . LYS A 1 70 ? 15.173 4.622 -3.646 1.00 98.12 70 LYS A C 1
ATOM 590 O O . LYS A 1 70 ? 15.564 5.365 -4.536 1.00 98.12 70 LYS A O 1
ATOM 595 N N . GLY A 1 71 ? 14.858 5.069 -2.432 1.00 97.06 71 GLY A N 1
ATOM 596 C CA . GLY A 1 71 ? 14.950 6.482 -2.056 1.00 97.06 71 GLY A CA 1
ATOM 597 C C . GLY A 1 71 ? 13.879 7.390 -2.671 1.00 97.06 71 GLY A C 1
ATOM 598 O O . GLY A 1 71 ? 13.889 8.584 -2.392 1.00 97.06 71 GLY A O 1
ATOM 599 N N . THR A 1 72 ? 12.939 6.856 -3.461 1.00 97.88 72 THR A N 1
ATOM 600 C CA . THR A 1 72 ? 11.871 7.671 -4.056 1.00 97.88 72 THR A CA 1
ATOM 601 C C . THR A 1 72 ? 10.890 8.191 -3.008 1.00 97.88 72 THR A C 1
ATOM 603 O O . THR A 1 72 ? 10.496 7.492 -2.066 1.00 97.88 72 THR A O 1
ATOM 606 N N . LEU A 1 73 ? 10.421 9.416 -3.215 1.00 97.75 73 LEU A N 1
ATOM 607 C CA . LEU A 1 73 ? 9.329 10.022 -2.468 1.00 97.75 73 LEU A CA 1
ATOM 608 C C . LEU A 1 73 ? 7.987 9.786 -3.177 1.00 97.75 73 LEU A C 1
ATOM 610 O O . LEU A 1 73 ? 7.912 9.308 -4.309 1.00 97.75 73 LEU A O 1
ATOM 614 N N . SER A 1 74 ? 6.884 10.126 -2.502 1.00 96.88 74 SER A N 1
ATOM 615 C CA . SER A 1 74 ? 5.530 9.966 -3.066 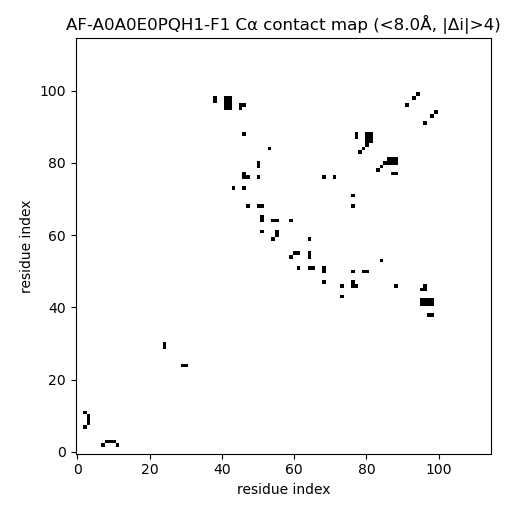1.00 96.88 74 SER A CA 1
ATOM 616 C C . SER A 1 74 ? 5.336 10.749 -4.370 1.00 96.88 74 SER A C 1
ATOM 618 O O . SER A 1 74 ? 4.670 10.267 -5.288 1.00 96.88 74 SER A O 1
ATOM 620 N N . LYS A 1 75 ? 5.954 11.932 -4.477 1.00 97.88 75 LYS A N 1
ATOM 621 C CA . LYS A 1 75 ? 5.920 12.751 -5.692 1.00 97.88 75 LYS A CA 1
ATOM 622 C C . LYS A 1 75 ? 6.608 12.040 -6.860 1.00 97.88 75 LYS A C 1
ATOM 624 O O . LYS A 1 75 ? 5.972 11.869 -7.894 1.00 97.88 75 LYS A O 1
ATOM 629 N N . ASP A 1 76 ? 7.827 11.547 -6.655 1.00 98.25 76 ASP A N 1
ATOM 630 C CA . ASP A 1 76 ? 8.602 10.844 -7.688 1.00 98.25 76 ASP A CA 1
ATOM 631 C C . ASP A 1 76 ? 7.847 9.609 -8.200 1.00 98.25 76 ASP A C 1
ATOM 633 O O . ASP A 1 76 ? 7.793 9.344 -9.398 1.00 98.25 76 ASP A O 1
ATOM 637 N N . ARG A 1 77 ? 7.184 8.875 -7.294 1.00 98.38 77 ARG A N 1
ATOM 638 C CA . ARG A 1 77 ? 6.340 7.727 -7.657 1.00 98.38 77 ARG A CA 1
ATOM 639 C C . ARG A 1 77 ? 5.126 8.126 -8.496 1.00 98.38 77 ARG A C 1
ATOM 641 O O . ARG A 1 77 ? 4.820 7.445 -9.470 1.00 98.38 77 ARG A O 1
ATOM 648 N N . ASN A 1 78 ? 4.445 9.219 -8.149 1.00 98.00 78 ASN A N 1
ATOM 649 C CA . ASN A 1 78 ? 3.334 9.731 -8.957 1.00 98.00 78 ASN A CA 1
ATOM 650 C C . ASN A 1 78 ? 3.801 10.179 -10.346 1.00 98.00 78 ASN A C 1
ATOM 652 O O . ASN A 1 78 ? 3.136 9.877 -11.334 1.00 98.00 78 ASN A O 1
ATOM 656 N N . GLU A 1 79 ? 4.941 10.865 -10.429 1.00 98.38 79 GLU A N 1
ATOM 657 C CA . GLU A 1 79 ? 5.526 11.292 -11.702 1.00 98.38 79 GLU A CA 1
ATOM 658 C C . GLU A 1 79 ? 5.928 10.091 -12.559 1.00 98.38 79 GLU A C 1
ATOM 660 O O . GLU A 1 79 ? 5.607 10.059 -13.744 1.00 98.38 79 GLU A O 1
ATOM 665 N N . LEU A 1 80 ? 6.527 9.060 -11.959 1.00 98.31 80 LEU A N 1
ATOM 666 C CA . LEU A 1 80 ? 6.864 7.814 -12.642 1.00 98.31 80 LEU A CA 1
ATOM 667 C C . LEU A 1 80 ? 5.618 7.120 -13.211 1.00 98.31 80 LEU A C 1
ATOM 669 O O . LEU A 1 80 ? 5.629 6.723 -14.376 1.00 98.31 80 LEU A O 1
ATOM 673 N N . LEU A 1 81 ? 4.531 7.006 -12.438 1.00 98.44 81 LEU A N 1
ATOM 674 C CA . LEU A 1 81 ? 3.267 6.443 -12.935 1.00 98.44 81 LEU A CA 1
ATOM 675 C C . LEU A 1 81 ? 2.681 7.275 -14.078 1.00 98.44 81 LEU A C 1
ATOM 677 O O . LEU A 1 81 ? 2.267 6.725 -15.100 1.00 98.44 81 LEU A O 1
ATOM 681 N N . PHE A 1 82 ? 2.686 8.596 -13.935 1.00 98.25 82 PHE A N 1
ATOM 682 C CA . PHE A 1 82 ? 2.058 9.485 -14.900 1.00 98.25 82 PHE A CA 1
ATOM 683 C C . PHE A 1 82 ? 2.854 9.605 -16.205 1.00 98.25 82 PHE A C 1
ATOM 685 O O . PHE A 1 82 ? 2.294 9.448 -17.286 1.00 98.25 82 PHE A O 1
ATOM 692 N N . GLN A 1 83 ? 4.160 9.858 -16.130 1.00 97.75 83 GLN A N 1
ATOM 693 C CA . GLN A 1 83 ? 4.988 10.121 -17.309 1.00 97.75 83 GLN A CA 1
ATOM 694 C C . GLN A 1 83 ? 5.324 8.844 -18.076 1.00 97.75 83 GLN A C 1
ATOM 696 O O . GLN A 1 83 ? 5.265 8.837 -19.302 1.00 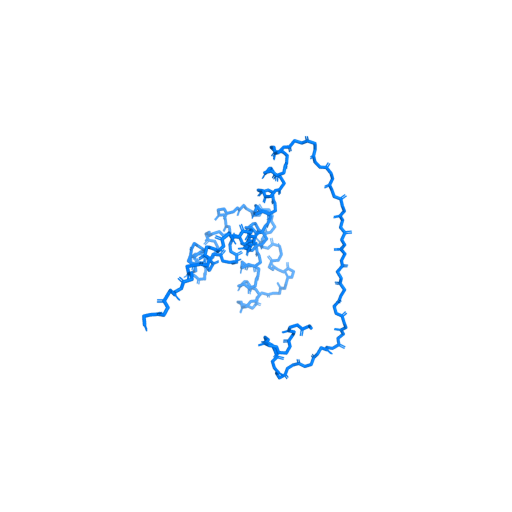97.75 83 GLN A O 1
ATOM 701 N N . LYS A 1 84 ? 5.672 7.762 -17.368 1.00 97.44 84 LYS A N 1
ATOM 702 C CA . LYS A 1 84 ? 6.129 6.522 -18.008 1.00 97.44 84 LYS A CA 1
ATOM 703 C C . LYS A 1 84 ? 4.984 5.588 -18.377 1.00 97.44 84 LYS A C 1
ATOM 705 O O . LYS A 1 84 ? 5.085 4.863 -19.362 1.00 97.44 84 LYS A O 1
ATOM 710 N N . PHE A 1 85 ? 3.926 5.570 -17.571 1.00 97.81 85 PHE A N 1
ATOM 711 C CA . PHE A 1 85 ? 2.832 4.612 -17.727 1.00 97.81 85 PHE A CA 1
ATOM 712 C C . PHE A 1 85 ? 1.486 5.260 -18.043 1.00 97.81 85 PHE A C 1
ATOM 714 O O . PHE A 1 85 ? 0.498 4.541 -18.176 1.00 97.81 85 PHE A O 1
ATOM 721 N N . HIS A 1 86 ? 1.437 6.592 -18.166 1.00 97.31 86 HIS A N 1
ATOM 722 C CA . HIS A 1 86 ? 0.209 7.350 -18.419 1.00 97.31 86 HIS A CA 1
ATOM 723 C C . HIS A 1 86 ? -0.911 7.016 -17.420 1.00 97.31 86 HIS A C 1
ATOM 725 O O . HIS A 1 86 ? -2.096 7.064 -17.746 1.00 97.31 86 HIS A O 1
ATOM 731 N N . LEU A 1 87 ? -0.524 6.684 -16.182 1.00 97.12 87 LEU A N 1
ATOM 732 C CA . LEU A 1 87 ? -1.422 6.279 -15.110 1.00 97.12 87 LEU A CA 1
ATOM 733 C C . LEU A 1 87 ? -1.466 7.370 -14.043 1.00 97.12 87 LEU A C 1
ATOM 735 O O . LEU A 1 87 ? -0.467 7.689 -13.401 1.00 97.12 87 LEU A O 1
ATOM 739 N N . ASN A 1 88 ? -2.653 7.931 -13.819 1.00 97.56 88 ASN A N 1
ATOM 740 C CA . ASN A 1 88 ? -2.883 8.830 -12.696 1.00 97.56 88 ASN A CA 1
ATOM 741 C C . ASN A 1 88 ? -3.263 8.014 -11.458 1.00 97.56 88 ASN A C 1
ATOM 743 O O . ASN A 1 88 ? -4.379 7.501 -11.378 1.00 97.56 88 ASN A O 1
ATOM 747 N N . TYR A 1 89 ? -2.363 7.941 -10.472 1.00 97.56 89 TYR A N 1
ATOM 748 C CA . TYR A 1 89 ? -2.600 7.201 -9.229 1.00 97.56 89 TYR A CA 1
ATOM 749 C C . TYR A 1 89 ? -3.898 7.631 -8.536 1.00 97.56 89 TYR A C 1
ATOM 751 O O . TYR A 1 89 ? -4.582 6.811 -7.939 1.00 97.56 89 TYR A O 1
ATOM 759 N N . ASN A 1 90 ? -4.315 8.895 -8.660 1.00 96.62 90 ASN A N 1
ATOM 760 C CA . ASN A 1 90 ? -5.556 9.364 -8.044 1.00 96.62 90 ASN A CA 1
ATOM 761 C C . ASN A 1 90 ? -6.832 8.745 -8.629 1.00 96.62 90 ASN A C 1
ATOM 763 O O . ASN A 1 90 ? -7.881 8.839 -7.987 1.00 96.62 90 ASN A O 1
ATOM 767 N N . ASN A 1 91 ? -6.739 8.103 -9.792 1.00 97.44 91 ASN A N 1
ATOM 768 C CA . ASN A 1 91 ? -7.850 7.406 -10.430 1.00 97.44 91 ASN A CA 1
ATOM 769 C C . ASN A 1 91 ? -7.949 5.936 -9.996 1.00 97.44 91 ASN A C 1
ATOM 771 O O . ASN A 1 91 ? -8.953 5.292 -10.290 1.00 97.44 91 ASN A O 1
ATOM 775 N N . GLU A 1 92 ? -6.963 5.414 -9.258 1.00 96.00 92 GLU A N 1
ATOM 776 C CA . GLU A 1 92 ? -7.049 4.080 -8.667 1.00 96.00 92 GLU A CA 1
ATOM 777 C C . GLU A 1 92 ? -8.212 3.983 -7.676 1.00 96.00 92 GLU A C 1
ATOM 779 O O . GLU A 1 92 ? -8.551 4.947 -6.960 1.00 96.00 92 GLU A O 1
ATOM 784 N N . LEU A 1 93 ? -8.793 2.783 -7.598 1.00 97.44 93 LEU A N 1
ATOM 785 C CA . LEU A 1 93 ? -9.922 2.503 -6.719 1.00 97.44 93 LEU A CA 1
ATOM 786 C C . LEU A 1 93 ? -9.590 2.893 -5.277 1.00 97.44 93 LEU A C 1
ATOM 788 O O . LEU A 1 93 ? -8.514 2.605 -4.746 1.00 97.44 93 LEU A O 1
ATOM 792 N N . ALA A 1 94 ? -10.554 3.529 -4.610 1.00 97.38 94 ALA A N 1
ATOM 793 C CA . ALA A 1 94 ? -10.377 3.979 -3.234 1.00 97.38 94 ALA A CA 1
ATOM 794 C C . ALA A 1 94 ? -10.011 2.822 -2.291 1.00 97.38 94 ALA A C 1
ATOM 796 O O . ALA A 1 94 ? -9.209 3.030 -1.387 1.00 97.38 94 ALA A O 1
ATOM 797 N N . MET A 1 95 ? -10.524 1.610 -2.540 1.00 97.56 95 MET A N 1
ATOM 798 C CA . MET A 1 95 ? -10.197 0.425 -1.739 1.00 97.56 95 MET A CA 1
ATOM 799 C C . MET A 1 95 ? -8.698 0.086 -1.741 1.00 97.56 95 MET A C 1
ATOM 801 O O . MET A 1 95 ? -8.191 -0.380 -0.727 1.00 97.56 95 MET A O 1
ATOM 805 N N . PHE A 1 96 ? -7.980 0.362 -2.836 1.00 97.56 96 PHE A N 1
ATOM 806 C CA . PHE A 1 96 ? -6.535 0.139 -2.928 1.00 97.56 96 PHE A CA 1
ATOM 807 C C . PHE A 1 96 ? -5.747 1.289 -2.299 1.00 97.56 96 PHE A C 1
ATOM 809 O O . PHE A 1 96 ? -4.774 1.068 -1.587 1.00 97.56 96 PHE A O 1
ATOM 816 N N . ARG A 1 97 ? -6.200 2.534 -2.494 1.00 97.44 97 ARG A N 1
ATOM 817 C CA . ARG A 1 97 ? -5.489 3.721 -1.988 1.00 97.44 97 ARG A CA 1
ATOM 818 C C . ARG A 1 97 ? -5.715 4.037 -0.516 1.00 97.44 97 ARG A C 1
ATOM 820 O O . ARG A 1 97 ? -4.891 4.730 0.077 1.00 97.44 97 ARG A O 1
ATOM 827 N N . LYS A 1 98 ? -6.871 3.652 0.024 1.00 97.12 98 LYS A N 1
ATOM 828 C CA . LYS A 1 98 ? -7.353 4.048 1.358 1.00 97.12 98 LYS A CA 1
ATOM 829 C C . LYS A 1 98 ? -7.658 2.857 2.266 1.00 97.12 98 LYS A C 1
ATOM 831 O O . LYS A 1 98 ? -7.985 3.079 3.433 1.00 97.12 98 LYS A O 1
ATOM 836 N N . GLY A 1 99 ? -7.568 1.635 1.742 1.00 97.25 99 GLY A N 1
ATOM 837 C CA . GLY A 1 99 ? -7.945 0.413 2.440 1.00 97.25 99 GLY A CA 1
ATOM 838 C C . GLY A 1 99 ? -9.459 0.247 2.584 1.00 97.25 99 GLY A C 1
ATOM 839 O O . GLY A 1 99 ? -10.258 0.925 1.935 1.00 97.25 99 GLY A O 1
ATOM 840 N N . SER A 1 100 ? -9.849 -0.680 3.458 1.00 96.88 100 SER A N 1
ATOM 841 C CA . SER A 1 100 ? -11.244 -0.946 3.820 1.00 96.88 100 SER A CA 1
ATOM 842 C C . SER A 1 100 ? -11.455 -0.678 5.307 1.00 96.88 100 SER A C 1
ATOM 844 O O . SER A 1 100 ? -10.629 -1.063 6.129 1.00 96.88 100 SER A O 1
ATOM 846 N N . CYS A 1 101 ? -12.570 -0.038 5.656 1.00 95.69 101 CYS A N 1
ATOM 847 C CA . CYS A 1 101 ? -12.962 0.214 7.039 1.00 95.69 101 CYS A CA 1
ATOM 848 C C . CYS A 1 101 ? -14.358 -0.355 7.281 1.00 95.69 101 CYS A C 1
ATOM 850 O O . CYS A 1 101 ? -15.279 -0.122 6.497 1.00 95.69 101 CYS A O 1
ATOM 852 N N . THR A 1 102 ? -14.514 -1.086 8.379 1.00 94.44 102 THR A N 1
ATOM 853 C CA . THR A 1 102 ? -15.800 -1.619 8.827 1.00 94.44 102 THR A CA 1
ATOM 854 C C . THR A 1 102 ? -16.183 -0.960 10.137 1.00 94.44 102 THR A C 1
ATOM 856 O O . THR A 1 102 ? -15.402 -0.960 11.087 1.00 94.44 102 THR A O 1
ATOM 859 N N . TYR A 1 103 ? -17.402 -0.444 10.214 1.00 93.62 103 TYR A N 1
ATOM 860 C CA . TYR A 1 103 ? -17.957 0.128 11.432 1.00 93.62 103 TYR A CA 1
ATOM 861 C C . TYR A 1 103 ? -19.362 -0.413 11.662 1.00 93.62 103 TYR A C 1
ATOM 863 O O . TYR A 1 103 ? -20.071 -0.805 10.733 1.00 93.62 103 TYR A O 1
ATOM 871 N N . ARG A 1 104 ? -19.774 -0.451 12.928 1.00 94.50 104 ARG A N 1
ATOM 872 C CA . ARG A 1 104 ? -21.123 -0.877 13.282 1.00 94.50 104 ARG A CA 1
ATOM 873 C C . ARG A 1 104 ? -22.116 0.196 12.839 1.00 94.50 104 ARG A C 1
ATOM 875 O O . ARG A 1 104 ? -22.142 1.284 13.407 1.00 94.50 104 ARG A O 1
ATOM 882 N N . HIS A 1 105 ? -22.960 -0.137 11.871 1.00 91.25 105 HIS A N 1
ATOM 883 C CA . HIS A 1 105 ? -24.086 0.696 11.467 1.00 91.25 105 HIS A CA 1
ATOM 884 C C . HIS A 1 105 ? -25.369 0.205 12.155 1.00 91.25 105 HIS A C 1
ATOM 886 O O . HIS A 1 105 ? -25.697 -0.980 12.091 1.00 91.25 105 HIS A O 1
ATOM 892 N N . LYS A 1 106 ? -26.088 1.095 12.852 1.00 88.56 106 LYS A N 1
ATOM 893 C CA . LYS A 1 106 ? -27.383 0.757 13.463 1.00 88.56 106 LYS A CA 1
ATOM 894 C C . LYS A 1 106 ? -28.465 0.820 12.388 1.00 88.56 106 LYS A C 1
ATOM 896 O O . LYS A 1 106 ? -28.858 1.908 11.986 1.00 88.56 106 LYS A O 1
ATOM 901 N N . VAL A 1 107 ? -28.962 -0.334 11.957 1.00 86.75 107 VAL A N 1
ATOM 902 C CA . VAL A 1 107 ? -30.106 -0.409 11.042 1.00 86.75 107 VAL A CA 1
ATOM 903 C C . VAL A 1 107 ? -31.389 -0.254 11.859 1.00 86.75 107 VAL A C 1
ATOM 905 O O . VAL A 1 107 ? -31.680 -1.084 12.722 1.00 86.75 107 VAL A O 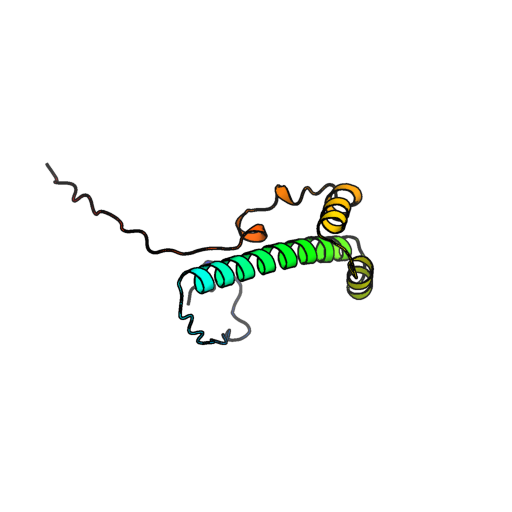1
ATOM 908 N N . GLN A 1 108 ? -32.154 0.816 11.627 1.00 76.06 108 GLN A N 1
ATOM 909 C CA . GLN A 1 108 ? -33.519 0.904 12.145 1.00 76.06 108 GLN A CA 1
ATOM 910 C C . GLN A 1 108 ? -34.411 -0.001 11.295 1.00 76.06 108 GLN A C 1
ATOM 912 O O . GLN A 1 108 ? -34.661 0.282 10.126 1.00 76.06 108 GLN A O 1
ATOM 917 N N . ASN A 1 109 ? -34.898 -1.096 11.879 1.00 69.81 109 ASN A N 1
ATOM 918 C CA . ASN A 1 109 ? -35.949 -1.892 11.257 1.00 69.81 109 ASN A CA 1
ATOM 919 C C . ASN A 1 109 ? -37.251 -1.088 11.306 1.00 69.81 109 ASN A C 1
ATOM 921 O O . ASN A 1 109 ? -37.981 -1.142 12.298 1.00 69.81 109 ASN A O 1
ATOM 925 N N . LEU A 1 110 ? -37.547 -0.346 10.239 1.00 64.94 110 LEU A N 1
ATOM 926 C CA . LEU A 1 110 ? -38.902 0.122 9.980 1.00 64.94 110 LEU A CA 1
ATOM 927 C C . LEU A 1 110 ? -39.757 -1.132 9.773 1.00 64.94 110 LEU A C 1
ATOM 929 O O . LEU A 1 110 ? -39.739 -1.750 8.710 1.00 64.94 110 LEU A O 1
ATOM 933 N N . ARG A 1 111 ? -40.458 -1.564 10.827 1.00 56.88 111 ARG A N 1
ATOM 934 C CA . ARG A 1 111 ? -41.520 -2.562 10.702 1.00 56.88 111 ARG A CA 1
ATOM 935 C C . ARG A 1 111 ? -42.544 -1.970 9.739 1.00 56.88 111 ARG A C 1
ATOM 937 O O . ARG A 1 111 ? -43.295 -1.083 10.130 1.00 56.88 111 ARG A O 1
ATOM 944 N N . MET A 1 112 ? -42.557 -2.433 8.490 1.00 55.19 112 MET A N 1
ATOM 945 C CA . MET A 1 112 ? -43.678 -2.177 7.594 1.00 55.19 112 MET A CA 1
ATOM 946 C C . MET A 1 112 ? -44.917 -2.772 8.262 1.00 55.19 112 MET A C 1
ATOM 948 O O . 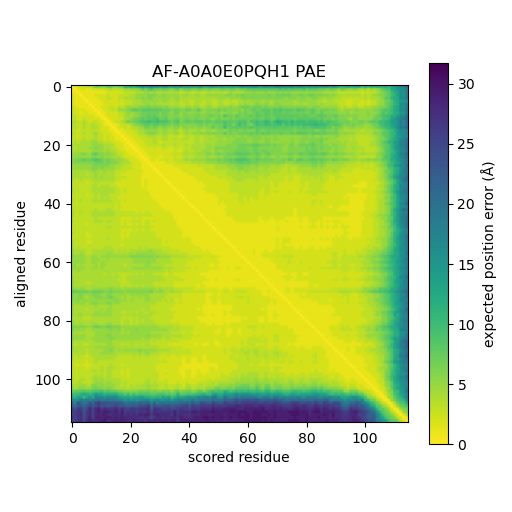MET A 1 112 ? -45.056 -3.994 8.344 1.00 55.19 112 MET A O 1
ATOM 952 N N . GLN A 1 113 ? -45.778 -1.910 8.807 1.00 50.88 113 GLN A N 1
ATOM 953 C CA . GLN A 1 113 ? -47.142 -2.293 9.138 1.00 50.88 113 GLN A CA 1
ATOM 954 C C . GLN A 1 113 ? -47.787 -2.704 7.816 1.00 50.88 113 GLN A C 1
ATOM 956 O O . GLN A 1 113 ? -47.958 -1.880 6.920 1.00 50.88 113 GLN A O 1
ATOM 961 N N . ARG A 1 114 ? -48.039 -4.006 7.659 1.00 48.19 114 ARG A N 1
ATOM 962 C CA . ARG A 1 114 ? -48.888 -4.505 6.580 1.00 48.19 114 ARG A CA 1
ATOM 963 C C . ARG A 1 114 ? -50.284 -3.938 6.838 1.00 48.19 114 ARG A C 1
ATOM 965 O O . ARG A 1 114 ? -50.835 -4.206 7.905 1.00 48.19 114 ARG A O 1
ATOM 972 N N . VAL A 1 115 ? -50.762 -3.110 5.910 1.00 50.91 115 VAL A N 1
ATOM 973 C CA . VAL A 1 115 ? -52.179 -2.743 5.780 1.00 50.91 115 VAL A CA 1
ATOM 974 C C . VAL A 1 115 ? -52.942 -3.958 5.272 1.00 50.91 115 VAL A C 1
ATOM 976 O O . VAL A 1 115 ? -52.364 -4.676 4.421 1.00 50.91 115 VAL A O 1
#

pLDDT: mean 94.08, std 10.17, range [48.19, 98.81]

Foldseek 3Di:
DCCCVPVVPDDDPDDDDDDDDDDDDPDPVVVVVVLVVVQVCLQVVLLLVVQQVVCVVVVDDSVVSCVVCPPDDSVNSQCSCCVVVVDRPVPPDCCSNRNDDDDDDDDDPPPPPDD

Mean predicted aligned error: 5.55 Å

Sequence (115 aa):
MKWKEFFPNKDLAEQPYFEAELLCYPKQKIICDYLSSRQAECHTSNQYNTCFWMLVKSGKREHEAHEILKGTLSKDRNELLFQKFHLNYNNELAMFRKGSCTYRHKVQNLRMQRV

InterPro domains:
  IPR007537 tRNAHis guanylyltransferase Thg1 [PTHR12729] (1-111)
  IPR025845 Thg1 C-terminal domain [PF14413] (30-110)
  IPR038469 tRNAHis guanylyltransferase Thg1 superfamily [G3DSA:3.30.70.3000] (1-115)